Protein AF-A0A427A5M9-F1 (afdb_monomer_lite)

pLDDT: mean 79.45, std 14.81, range [32.84, 96.44]

Secondary structure (DSSP, 8-state):
---S-TTHHHHHHHTS-SSTT---S-STTSS-SS--TTTHHHHHHHHHHHHHHHHHHHHHHHT-----------HHHHHHHHHHHHHHTS--EEE-SS----GGGT--EEEE--S-SB---BGGGBTT----SEEEETTTTTEEEE-HHHHHHHHHTT--

Foldseek 3Di:
DQDPPLLCCLCCDADVQQFPPRHHDDDPCPGRVHHYNVPRSVVSSVVVVVSCVVVVVVCVVPPDDDDAADFDFDDPVVVVQVCCCVPVPLDEAEAEEDTTDDPPVVRNYGYYDYPDQEQAQDRSCGNVDTRHCWYFDPVVVRDTHGDPVVVVVVVVVVVD

InterPro domains:
  IPR001360 Glycoside hydrolase family 1 [PF00232] (1-68)
  IPR001360 Glycoside hydrolase family 1 [PF00232] (104-158)
  IPR001360 Glycoside hydrolase family 1 [PR00131] (93-101)
  IPR001360 Glycoside hydrolase family 1 [PR00131] (106-123)
  IPR001360 Glycoside hydrolase family 1 [PR00131] (130-142)
  IPR001360 Glycoside hydrolase family 1 [PTHR10353] (106-159)
  IPR017853 Glycoside hydrolase superfamily [SSF51445] (1-158)

Organism: Ensete ventricosum (NCBI:txid4639)

Structure (mmCIF, N/CA/C/O backbone):
data_AF-A0A427A5M9-F1
#
_entry.id   AF-A0A427A5M9-F1
#
loop_
_atom_site.group_PDB
_atom_site.id
_atom_site.type_symbol
_atom_site.label_atom_id
_atom_site.label_alt_id
_atom_site.label_comp_id
_atom_site.label_asym_id
_atom_site.label_entity_id
_atom_site.label_seq_id
_atom_site.pdbx_PDB_ins_code
_atom_site.Cartn_x
_atom_site.Cartn_y
_atom_site.Cartn_z
_atom_site.occupancy
_atom_site.B_iso_or_equiv
_atom_site.auth_seq_id
_atom_site.auth_comp_id
_atom_site.auth_asym_id
_atom_site.auth_atom_id
_atom_site.pdbx_PDB_model_num
ATOM 1 N N . MET A 1 1 ? -2.539 -8.907 9.238 1.00 75.69 1 MET A N 1
ATOM 2 C CA . MET A 1 1 ? -2.251 -8.727 7.796 1.00 75.69 1 MET A CA 1
ATOM 3 C C . MET A 1 1 ? -1.089 -9.645 7.429 1.00 75.69 1 MET A C 1
ATOM 5 O O . MET A 1 1 ? -0.286 -9.899 8.317 1.00 75.69 1 MET A O 1
ATOM 9 N N . THR A 1 2 ? -1.018 -10.188 6.208 1.00 84.06 2 THR A N 1
ATOM 10 C CA . THR A 1 2 ? 0.103 -11.066 5.772 1.00 84.06 2 THR A CA 1
ATOM 11 C C . THR A 1 2 ? 0.931 -10.453 4.645 1.00 84.06 2 THR A C 1
ATOM 13 O O . THR A 1 2 ? 2.141 -10.606 4.631 1.00 84.06 2 THR A O 1
ATOM 16 N N . PHE A 1 3 ? 0.269 -9.752 3.726 1.00 88.25 3 PHE A N 1
ATOM 17 C CA . PHE A 1 3 ? 0.852 -8.958 2.648 1.00 88.25 3 PHE A CA 1
ATOM 18 C C . PHE A 1 3 ? 0.105 -7.626 2.608 1.00 88.25 3 PHE A C 1
ATOM 20 O O . PHE A 1 3 ? -1.083 -7.601 2.944 1.00 88.25 3 PHE A O 1
ATOM 27 N N . ASN A 1 4 ? 0.790 -6.558 2.206 1.00 86.94 4 ASN A N 1
ATOM 28 C CA . ASN A 1 4 ? 0.152 -5.303 1.824 1.00 86.94 4 ASN A CA 1
ATOM 29 C C . ASN A 1 4 ? -0.007 -5.258 0.299 1.00 86.94 4 ASN A C 1
ATOM 31 O O . ASN A 1 4 ? 0.761 -5.921 -0.395 1.00 86.94 4 ASN A O 1
ATOM 35 N N . GLU A 1 5 ? -1.011 -4.529 -0.191 1.00 88.38 5 GLU A N 1
ATOM 36 C CA . GLU A 1 5 ? -1.274 -4.253 -1.618 1.00 88.38 5 GLU A CA 1
ATOM 37 C C . GLU A 1 5 ? -0.805 -5.336 -2.630 1.00 88.38 5 GLU A C 1
ATOM 39 O O . GLU A 1 5 ? 0.007 -5.062 -3.519 1.00 88.38 5 GLU A O 1
ATOM 44 N N . PRO A 1 6 ? -1.312 -6.587 -2.555 1.00 91.56 6 PRO A N 1
ATOM 45 C CA . PRO A 1 6 ? -0.781 -7.711 -3.338 1.00 91.56 6 PRO A CA 1
ATOM 46 C C . PRO A 1 6 ? -0.964 -7.579 -4.862 1.00 91.56 6 PRO A C 1
ATOM 48 O O . PRO A 1 6 ? -0.388 -8.359 -5.613 1.00 91.56 6 PRO A O 1
ATOM 51 N N . HIS A 1 7 ? -1.769 -6.617 -5.319 1.00 90.75 7 HIS A N 1
ATOM 52 C CA . HIS A 1 7 ? -1.889 -6.239 -6.728 1.00 90.75 7 HIS A CA 1
ATOM 53 C C . HIS A 1 7 ? -0.794 -5.242 -7.141 1.00 90.75 7 HIS A C 1
ATOM 55 O O . HIS A 1 7 ? -0.136 -5.446 -8.159 1.00 90.75 7 HIS A O 1
ATOM 61 N N . THR A 1 8 ? -0.584 -4.186 -6.348 1.00 87.38 8 THR A N 1
ATOM 62 C CA . THR A 1 8 ? 0.321 -3.071 -6.663 1.00 87.38 8 THR A CA 1
ATOM 63 C C . THR A 1 8 ? 1.748 -3.565 -6.866 1.00 87.38 8 THR A C 1
ATOM 65 O O . THR A 1 8 ? 2.269 -3.415 -7.967 1.00 87.38 8 THR A O 1
ATOM 68 N N . PHE A 1 9 ? 2.329 -4.278 -5.894 1.00 89.81 9 PHE A N 1
ATOM 69 C CA . PHE A 1 9 ? 3.714 -4.759 -6.012 1.00 89.81 9 PHE A CA 1
ATOM 70 C C . PHE A 1 9 ? 3.900 -5.782 -7.158 1.00 89.81 9 PHE A C 1
ATOM 72 O O . PHE A 1 9 ? 4.968 -5.859 -7.765 1.00 89.81 9 PHE A O 1
ATOM 79 N N . ALA A 1 10 ? 2.867 -6.576 -7.475 1.00 91.56 10 ALA A N 1
ATOM 80 C CA . ALA A 1 10 ? 2.933 -7.583 -8.533 1.00 91.56 10 ALA A CA 1
ATOM 81 C C . ALA A 1 10 ? 2.965 -6.931 -9.926 1.00 91.56 10 ALA A C 1
ATOM 83 O O . ALA A 1 10 ? 3.736 -7.355 -10.784 1.00 91.56 10 ALA A O 1
ATOM 84 N N . ILE A 1 11 ? 2.179 -5.872 -10.135 1.00 90.50 11 ILE A N 1
ATOM 85 C CA . ILE A 1 11 ? 2.181 -5.090 -11.377 1.00 90.50 11 ILE A CA 1
ATOM 86 C C . ILE A 1 11 ? 3.415 -4.177 -11.436 1.00 90.50 11 ILE A C 1
ATOM 88 O O . ILE A 1 11 ? 4.204 -4.250 -12.375 1.00 90.50 11 ILE A O 1
ATOM 92 N N . GLN A 1 12 ? 3.660 -3.362 -10.413 1.00 88.06 12 GLN A N 1
ATOM 93 C CA . GLN A 1 12 ? 4.753 -2.387 -10.429 1.00 88.06 12 GLN A CA 1
ATOM 94 C C . GLN A 1 12 ? 6.143 -3.042 -10.399 1.00 88.06 12 GLN A C 1
ATOM 96 O O . GLN A 1 12 ? 7.077 -2.496 -10.985 1.00 88.06 12 GLN A O 1
ATOM 101 N N . GLY A 1 13 ? 6.290 -4.216 -9.774 1.00 88.62 13 GLY A N 1
ATOM 102 C CA . GLY A 1 13 ? 7.561 -4.941 -9.683 1.00 88.62 13 GLY A CA 1
ATOM 103 C C . GLY A 1 13 ? 7.863 -5.912 -10.834 1.00 88.62 13 GLY A C 1
ATOM 104 O O . GLY A 1 13 ? 9.043 -6.184 -11.078 1.00 88.62 13 GLY A O 1
ATOM 105 N N . TYR A 1 14 ? 6.836 -6.435 -11.525 1.00 90.75 14 TYR A N 1
ATOM 106 C CA . TYR A 1 14 ? 6.979 -7.529 -12.509 1.00 90.75 14 TYR A CA 1
ATOM 107 C C . TYR A 1 14 ? 6.245 -7.329 -13.852 1.00 90.75 14 TYR A C 1
ATOM 109 O O . TYR A 1 14 ? 6.462 -8.121 -14.772 1.00 90.75 14 TYR A O 1
ATOM 117 N N . ASP A 1 15 ? 5.394 -6.305 -13.987 1.00 89.31 15 ASP A N 1
ATOM 118 C CA . ASP A 1 15 ? 4.806 -5.875 -15.267 1.00 89.31 15 ASP A CA 1
ATOM 119 C C . ASP A 1 15 ? 5.453 -4.572 -15.756 1.00 89.31 15 ASP A C 1
ATOM 121 O O . ASP A 1 15 ? 6.061 -4.545 -16.826 1.00 89.31 15 ASP A O 1
ATOM 125 N N . VAL A 1 16 ? 5.372 -3.512 -14.944 1.00 87.19 16 VAL A N 1
ATOM 126 C CA . VAL A 1 16 ? 5.851 -2.158 -15.285 1.00 87.19 16 VAL A CA 1
ATOM 127 C C . VAL A 1 16 ? 7.336 -1.972 -14.946 1.00 87.19 16 VAL A C 1
ATOM 129 O O . VAL A 1 16 ? 8.047 -1.252 -15.641 1.00 87.19 16 VAL A O 1
ATOM 132 N N . GLY A 1 17 ? 7.821 -2.633 -13.889 1.00 85.12 17 GLY A N 1
ATOM 133 C CA . GLY A 1 17 ? 9.224 -2.602 -13.464 1.00 85.12 17 GLY A CA 1
ATOM 134 C C . GLY A 1 17 ? 9.688 -1.305 -12.779 1.00 85.12 17 GLY A C 1
ATOM 135 O O . GLY A 1 17 ? 10.889 -1.042 -12.754 1.00 85.12 17 GLY A O 1
ATOM 136 N N . LEU A 1 18 ? 8.769 -0.499 -12.232 1.00 84.12 18 LEU A N 1
ATOM 137 C CA . LEU A 1 18 ? 9.076 0.732 -11.482 1.00 84.12 18 LEU A CA 1
ATOM 138 C C . LEU A 1 18 ? 9.411 0.478 -10.003 1.00 84.12 18 LEU A C 1
ATOM 140 O O . LEU A 1 18 ? 10.173 1.236 -9.406 1.00 84.12 18 LEU A O 1
ATOM 144 N N . GLU A 1 19 ? 8.856 -0.580 -9.413 1.00 86.75 19 GLU A N 1
ATOM 145 C CA . GLU A 1 19 ? 9.166 -1.022 -8.049 1.00 86.75 19 GLU A CA 1
ATOM 146 C C . GLU A 1 19 ? 10.146 -2.202 -8.067 1.00 86.75 19 GLU A C 1
ATOM 148 O O . GLU A 1 19 ? 10.324 -2.878 -9.081 1.00 86.75 19 GLU A O 1
ATOM 153 N N . ALA A 1 20 ? 10.799 -2.482 -6.936 1.00 86.81 20 ALA A N 1
ATOM 154 C CA . ALA A 1 20 ? 11.668 -3.651 -6.821 1.00 86.81 20 ALA A CA 1
ATOM 155 C C . ALA A 1 20 ? 10.852 -4.952 -7.018 1.00 86.81 20 ALA A C 1
ATOM 157 O O . ALA A 1 20 ? 9.795 -5.092 -6.403 1.00 86.81 20 ALA A O 1
ATOM 158 N N . PRO A 1 21 ? 11.323 -5.928 -7.823 1.00 91.06 21 PRO A N 1
ATOM 159 C CA . PRO A 1 21 ? 12.688 -6.084 -8.344 1.00 91.06 21 PRO A CA 1
ATOM 160 C C . PRO A 1 21 ? 12.984 -5.451 -9.722 1.00 91.06 21 PRO A C 1
ATOM 162 O O . PRO A 1 21 ? 14.066 -5.695 -10.256 1.00 91.06 21 PRO A O 1
ATOM 165 N N . GLY A 1 22 ? 12.076 -4.670 -10.313 1.00 87.25 22 GLY A N 1
ATOM 166 C CA . GLY A 1 22 ? 12.317 -3.953 -11.572 1.00 87.25 22 GLY A CA 1
ATOM 167 C C . GLY A 1 22 ? 12.327 -4.854 -12.811 1.00 87.25 22 GLY A C 1
ATOM 168 O O . GLY A 1 22 ? 13.258 -4.800 -13.622 1.00 87.25 22 GLY A O 1
ATOM 169 N N . ARG A 1 23 ? 11.327 -5.738 -12.933 1.00 89.81 23 ARG A N 1
ATOM 170 C CA . ARG A 1 23 ? 11.201 -6.705 -14.034 1.00 89.81 23 ARG A CA 1
ATOM 171 C C . ARG A 1 23 ? 10.047 -6.327 -14.966 1.00 89.81 23 ARG A C 1
ATOM 173 O O . ARG A 1 23 ? 8.965 -6.001 -14.497 1.00 89.81 23 ARG A O 1
ATOM 180 N N . CYS A 1 24 ? 10.294 -6.367 -16.277 1.00 88.19 24 CYS A N 1
ATOM 181 C CA . CYS A 1 24 ? 9.307 -6.083 -17.327 1.00 88.19 24 CYS A CA 1
ATOM 182 C C . CYS A 1 24 ? 9.770 -6.600 -18.706 1.00 88.19 24 CYS A C 1
ATOM 184 O O . CYS A 1 24 ? 10.941 -6.957 -18.874 1.00 88.19 24 CYS A O 1
ATOM 186 N N . SER A 1 25 ? 8.867 -6.629 -19.697 1.00 84.88 25 SER A N 1
ATOM 187 C CA . SER A 1 25 ? 9.130 -7.132 -21.064 1.00 84.88 25 SER A CA 1
ATOM 188 C C . SER A 1 25 ? 9.638 -6.102 -22.090 1.00 84.88 25 SER A C 1
ATOM 190 O O . SER A 1 25 ? 10.129 -6.500 -23.146 1.00 84.88 25 SER A O 1
ATOM 192 N N . ILE A 1 26 ? 9.493 -4.795 -21.849 1.00 69.25 26 ILE A N 1
ATOM 193 C CA . ILE A 1 26 ? 9.690 -3.723 -22.852 1.00 69.25 26 ILE A CA 1
ATOM 194 C C . ILE A 1 26 ? 10.648 -2.656 -22.288 1.00 69.25 26 ILE A C 1
ATOM 196 O O . ILE A 1 26 ? 10.545 -2.300 -21.124 1.00 69.25 26 ILE A O 1
ATOM 200 N N . LEU A 1 27 ? 11.622 -2.093 -23.014 1.00 50.94 27 LEU A N 1
ATOM 201 C CA . LEU A 1 27 ? 12.056 -2.257 -24.410 1.00 50.94 27 LEU A CA 1
ATOM 202 C C . LEU A 1 27 ? 13.577 -2.516 -24.423 1.00 50.94 27 LEU A C 1
ATOM 204 O O . LEU A 1 27 ? 14.292 -1.821 -23.711 1.00 50.94 27 LEU A O 1
ATOM 208 N N . LEU A 1 28 ? 14.093 -3.459 -25.226 1.00 51.34 28 LEU A N 1
ATOM 209 C CA . LEU A 1 28 ? 15.539 -3.625 -25.530 1.00 51.34 28 LEU A CA 1
ATOM 210 C C . LEU A 1 28 ? 16.525 -3.591 -24.326 1.00 51.34 28 LEU A C 1
ATOM 212 O O . LEU A 1 28 ? 17.684 -3.218 -24.482 1.00 51.34 28 LEU A O 1
ATOM 216 N N . ARG A 1 29 ? 16.090 -4.004 -23.125 1.00 55.41 29 ARG A N 1
ATOM 217 C CA . ARG A 1 29 ? 16.820 -3.860 -21.839 1.00 55.41 29 ARG A CA 1
ATOM 218 C C . ARG A 1 29 ? 17.144 -2.415 -21.410 1.00 55.41 29 ARG A C 1
ATOM 220 O O . ARG A 1 29 ? 17.967 -2.226 -20.519 1.00 55.41 29 ARG A O 1
ATOM 227 N N . LEU A 1 30 ? 16.510 -1.403 -22.006 1.00 61.78 30 LEU A N 1
ATOM 228 C CA . LEU A 1 30 ? 16.790 0.013 -21.734 1.00 61.78 30 LEU A CA 1
ATOM 229 C C . LEU A 1 30 ? 16.413 0.439 -20.302 1.00 61.78 30 LEU A C 1
ATOM 231 O O . LEU A 1 30 ? 17.036 1.341 -19.752 1.00 61.78 30 LEU A O 1
ATOM 235 N N . PHE A 1 31 ? 15.419 -0.232 -19.705 1.00 62.94 31 PHE A N 1
ATOM 236 C CA . PHE A 1 31 ? 14.936 0.021 -18.342 1.00 62.94 31 PHE A CA 1
ATOM 237 C C . PHE A 1 31 ? 15.024 -1.241 -17.462 1.00 62.94 31 PHE A C 1
ATOM 239 O O . PHE A 1 31 ? 15.794 -1.268 -16.503 1.00 62.94 31 PHE A O 1
ATOM 246 N N . CYS A 1 32 ? 14.324 -2.326 -17.818 1.00 68.56 32 CYS A N 1
ATOM 247 C CA . CYS A 1 32 ? 14.386 -3.596 -17.080 1.00 68.56 32 CYS A CA 1
ATOM 248 C C . CYS A 1 32 ? 15.503 -4.514 -17.601 1.00 68.56 32 CYS A C 1
ATOM 250 O O . CYS A 1 32 ? 15.611 -4.770 -18.801 1.00 68.56 32 CYS A O 1
ATOM 252 N N . ARG A 1 33 ? 16.318 -5.082 -16.700 1.00 71.94 33 ARG A N 1
ATOM 253 C CA . ARG A 1 33 ? 17.437 -5.974 -17.083 1.00 71.94 33 ARG A CA 1
ATOM 254 C C . ARG A 1 33 ? 16.984 -7.365 -17.543 1.00 71.94 33 ARG A C 1
ATOM 256 O O . ARG A 1 33 ? 17.689 -7.993 -18.335 1.00 71.94 33 ARG A O 1
ATOM 263 N N . ALA A 1 34 ? 15.852 -7.840 -17.024 1.00 84.38 34 ALA A N 1
ATOM 264 C CA . ALA A 1 34 ? 15.174 -9.095 -17.353 1.00 84.38 34 ALA A CA 1
ATOM 265 C C . ALA A 1 34 ? 13.720 -9.041 -16.841 1.00 84.38 34 ALA A C 1
ATOM 267 O O . ALA A 1 34 ? 13.428 -8.253 -15.944 1.00 84.38 34 ALA A O 1
ATOM 268 N N . GLY A 1 35 ? 12.840 -9.901 -17.351 1.00 87.81 35 GLY A N 1
ATOM 269 C CA . GLY A 1 35 ? 11.452 -10.028 -16.899 1.00 87.81 35 GLY A CA 1
ATOM 270 C C . GLY A 1 35 ? 10.560 -10.668 -17.959 1.00 87.81 35 GLY A C 1
ATOM 271 O O . GLY A 1 35 ? 11.004 -10.890 -19.087 1.00 87.81 35 GLY A O 1
ATOM 272 N N . ASN A 1 36 ? 9.305 -10.937 -17.600 1.00 90.69 36 ASN A N 1
ATOM 273 C CA . ASN A 1 36 ? 8.235 -11.193 -18.560 1.00 90.69 36 ASN A CA 1
ATOM 274 C C . ASN A 1 36 ? 6.881 -10.729 -17.999 1.00 90.69 36 ASN A C 1
ATOM 276 O O . ASN A 1 36 ? 6.200 -11.475 -17.293 1.00 90.69 36 ASN A O 1
ATOM 280 N N . SER A 1 37 ? 6.478 -9.520 -18.383 1.00 91.62 37 SER A N 1
ATOM 281 C CA . SER A 1 37 ? 5.199 -8.880 -18.050 1.00 91.62 37 SER A CA 1
ATOM 282 C C . SER A 1 37 ? 3.973 -9.766 -18.314 1.00 91.62 37 SER A C 1
ATOM 284 O O . SER A 1 37 ? 2.986 -9.695 -17.590 1.00 91.62 37 SER A O 1
ATOM 286 N N . ALA A 1 38 ? 4.026 -10.647 -19.321 1.00 90.81 38 ALA A N 1
ATOM 287 C CA . ALA A 1 38 ? 2.895 -11.500 -19.689 1.00 90.81 38 ALA A CA 1
ATOM 288 C C . ALA A 1 38 ? 2.718 -12.734 -18.780 1.00 90.81 38 ALA A C 1
ATOM 290 O O . ALA A 1 38 ? 1.699 -13.417 -18.884 1.00 90.81 38 ALA A O 1
ATOM 291 N N . THR A 1 39 ? 3.688 -13.059 -17.914 1.00 93.94 39 THR A N 1
ATOM 292 C CA . THR A 1 39 ? 3.648 -14.277 -17.079 1.00 93.94 39 THR A CA 1
ATOM 293 C C . THR A 1 39 ? 4.033 -14.047 -15.619 1.00 93.94 39 THR A C 1
ATOM 295 O O . THR A 1 39 ? 3.400 -14.613 -14.727 1.00 93.94 39 THR A O 1
ATOM 298 N N . GLU A 1 40 ? 5.045 -13.224 -15.343 1.00 93.94 40 GLU A N 1
ATOM 299 C CA . GLU A 1 40 ? 5.604 -13.060 -13.998 1.00 93.94 40 GLU A CA 1
ATOM 300 C C . GLU A 1 40 ? 4.618 -12.460 -12.980 1.00 93.94 40 GLU A C 1
ATOM 302 O O . GLU A 1 40 ? 4.528 -13.035 -11.892 1.00 93.94 40 GLU A O 1
ATOM 307 N N . PRO A 1 41 ? 3.798 -11.434 -13.296 1.00 94.25 41 PRO A N 1
ATOM 308 C CA . PRO A 1 41 ? 2.784 -10.922 -12.366 1.00 94.25 41 PRO A CA 1
ATOM 309 C C . PRO A 1 41 ? 1.800 -12.002 -11.894 1.00 94.25 41 PRO A C 1
ATOM 311 O O . PRO A 1 41 ? 1.458 -12.066 -10.713 1.00 94.25 41 PRO A O 1
ATOM 314 N N . TYR A 1 42 ? 1.389 -12.907 -12.791 1.00 94.94 42 TYR A N 1
ATOM 315 C CA . TYR A 1 42 ? 0.477 -14.010 -12.468 1.00 94.94 42 TYR A CA 1
ATOM 316 C C . TYR A 1 42 ? 1.145 -15.079 -11.593 1.00 94.94 42 TYR A C 1
ATOM 318 O O . TYR A 1 42 ? 0.542 -15.551 -10.628 1.00 94.94 42 TYR A O 1
ATOM 326 N N . VAL A 1 43 ? 2.402 -15.432 -11.886 1.00 96.00 43 VAL A N 1
ATOM 327 C CA . VAL A 1 43 ? 3.198 -16.370 -11.071 1.00 96.00 43 VAL A CA 1
ATOM 328 C C . VAL A 1 43 ? 3.444 -15.800 -9.669 1.00 96.00 43 VAL A C 1
ATOM 330 O O . VAL A 1 43 ? 3.325 -16.518 -8.674 1.00 96.00 43 VAL A O 1
ATOM 333 N N . VAL A 1 44 ? 3.740 -14.505 -9.566 1.00 94.38 44 VAL A N 1
ATOM 334 C CA . VAL A 1 44 ? 3.937 -13.793 -8.296 1.00 94.38 44 VAL A CA 1
ATOM 335 C C . VAL A 1 44 ? 2.639 -13.747 -7.485 1.00 94.38 44 VAL A C 1
ATOM 337 O O . VAL A 1 44 ? 2.635 -14.155 -6.321 1.00 94.38 44 VAL A O 1
ATOM 340 N N . ALA A 1 45 ? 1.518 -13.357 -8.100 1.00 93.38 45 ALA A N 1
ATOM 341 C CA . ALA A 1 45 ? 0.211 -13.336 -7.446 1.00 93.38 45 ALA A CA 1
ATOM 342 C C . ALA A 1 45 ? -0.220 -14.731 -6.948 1.00 93.38 45 ALA A C 1
ATOM 344 O O . ALA A 1 45 ? -0.714 -14.864 -5.826 1.00 93.38 45 ALA A O 1
ATOM 345 N N . HIS A 1 46 ? 0.020 -15.788 -7.733 1.00 95.69 46 HIS A N 1
ATOM 346 C CA . HIS A 1 46 ? -0.281 -17.165 -7.331 1.00 95.69 46 HIS A CA 1
ATOM 347 C C . HIS A 1 46 ? 0.524 -17.594 -6.091 1.00 95.69 46 HIS A C 1
ATOM 349 O O . HIS A 1 46 ? -0.044 -18.104 -5.123 1.00 95.69 46 HIS A O 1
ATOM 355 N N . ASN A 1 47 ? 1.833 -17.324 -6.069 1.00 96.44 47 ASN A N 1
ATOM 356 C CA . ASN A 1 47 ? 2.691 -17.649 -4.925 1.00 96.44 47 ASN A CA 1
ATOM 357 C C . ASN A 1 47 ? 2.339 -16.838 -3.663 1.00 96.44 47 ASN A C 1
ATOM 359 O O . ASN A 1 47 ? 2.415 -17.370 -2.552 1.00 96.44 47 ASN A O 1
ATOM 363 N N . VAL A 1 48 ? 1.884 -15.588 -3.810 1.00 93.56 48 VAL A N 1
ATOM 364 C CA . VAL A 1 48 ? 1.335 -14.791 -2.697 1.00 93.56 48 VAL A CA 1
ATOM 365 C C . VAL A 1 48 ? 0.058 -15.411 -2.128 1.00 93.56 48 VAL A C 1
ATOM 367 O O . VAL A 1 48 ? -0.079 -15.485 -0.906 1.00 93.56 48 VAL A O 1
ATOM 370 N N . LEU A 1 49 ? -0.851 -15.913 -2.970 1.00 91.94 49 LEU A N 1
ATOM 371 C CA . LEU A 1 49 ? -2.070 -16.590 -2.511 1.00 91.94 49 LEU A CA 1
ATOM 372 C C . LEU A 1 49 ? -1.758 -17.889 -1.749 1.00 91.94 49 LEU A C 1
ATOM 374 O O . LEU A 1 49 ? -2.302 -18.094 -0.662 1.00 91.94 49 LEU A O 1
ATOM 378 N N . LEU A 1 50 ? -0.839 -18.721 -2.255 1.00 93.12 50 LEU A N 1
ATOM 379 C CA . LEU A 1 50 ? -0.373 -19.932 -1.559 1.00 93.12 50 LEU A CA 1
ATOM 380 C C . LEU A 1 50 ? 0.289 -19.601 -0.209 1.00 93.12 50 LEU A C 1
ATOM 382 O O . LEU A 1 50 ? -0.004 -20.232 0.812 1.00 93.12 50 LEU A O 1
ATOM 386 N N . SER A 1 51 ? 1.139 -18.571 -0.182 1.00 91.38 51 SER A N 1
ATOM 387 C CA . SER A 1 51 ? 1.817 -18.107 1.034 1.00 91.38 51 SER A CA 1
ATOM 388 C C . SER A 1 51 ? 0.825 -17.556 2.063 1.00 91.38 51 SER A C 1
ATOM 390 O O . SER A 1 51 ? 0.889 -17.908 3.241 1.00 91.38 51 SER A O 1
ATOM 392 N N . HIS A 1 52 ? -0.146 -16.746 1.622 1.00 89.44 52 HIS A N 1
ATOM 393 C CA . HIS A 1 52 ? -1.221 -16.233 2.472 1.00 89.44 52 HIS A CA 1
ATOM 394 C C . HIS A 1 52 ? -2.046 -17.375 3.071 1.00 89.44 52 HIS A C 1
ATOM 396 O O . HIS A 1 52 ? -2.267 -17.387 4.281 1.00 89.44 52 HIS A O 1
ATOM 402 N N . ALA A 1 53 ? -2.481 -18.337 2.250 1.00 86.69 53 ALA A N 1
ATOM 403 C CA . ALA A 1 53 ? -3.275 -19.474 2.705 1.00 86.69 53 ALA A CA 1
ATOM 404 C C . ALA A 1 53 ? -2.527 -20.289 3.773 1.00 86.69 53 ALA A C 1
ATOM 406 O O . ALA A 1 53 ? -3.083 -20.557 4.838 1.00 86.69 53 ALA A O 1
ATOM 407 N N . THR A 1 54 ? -1.247 -20.587 3.531 1.00 90.88 54 THR A N 1
ATOM 408 C CA . THR A 1 54 ? -0.383 -21.345 4.451 1.00 90.88 54 THR A CA 1
ATOM 409 C C . THR A 1 54 ? -0.198 -20.624 5.792 1.00 90.88 54 THR A C 1
ATOM 411 O O . THR A 1 54 ? -0.417 -21.211 6.852 1.00 90.88 54 THR A O 1
ATOM 414 N N . VAL A 1 55 ? 0.134 -19.328 5.776 1.00 83.88 55 VAL A N 1
ATOM 415 C CA . VAL A 1 55 ? 0.297 -18.529 7.007 1.00 83.88 55 VAL A CA 1
ATOM 416 C C . VAL A 1 55 ? -1.038 -18.352 7.745 1.00 83.88 55 VAL A C 1
ATOM 418 O O . VAL A 1 55 ? -1.078 -18.425 8.973 1.00 83.88 55 VAL A O 1
ATOM 421 N N . SER A 1 56 ? -2.142 -18.165 7.016 1.00 82.31 56 SER A N 1
ATOM 422 C CA . SER A 1 56 ? -3.496 -18.034 7.574 1.00 82.31 56 SER A CA 1
ATOM 423 C C . SER A 1 56 ? -3.951 -19.324 8.265 1.00 82.31 56 SER A C 1
ATOM 425 O O . SER A 1 56 ? -4.495 -19.260 9.366 1.00 82.31 56 SER A O 1
ATOM 427 N N . ASP A 1 57 ? -3.681 -20.491 7.676 1.00 83.81 57 ASP A N 1
ATOM 428 C CA . ASP A 1 57 ? -3.958 -21.802 8.273 1.00 83.81 57 ASP A CA 1
ATOM 429 C C . ASP A 1 57 ? -3.161 -22.029 9.569 1.00 83.81 57 ASP A C 1
ATOM 431 O O . ASP A 1 57 ? -3.748 -22.319 10.615 1.00 83.81 57 ASP A O 1
ATOM 435 N N . ILE A 1 58 ? -1.843 -21.791 9.540 1.00 82.38 58 ILE A N 1
ATOM 436 C CA . ILE A 1 58 ? -0.970 -21.890 10.722 1.00 82.38 58 ILE A CA 1
ATOM 437 C C . ILE A 1 58 ? -1.446 -20.942 11.833 1.00 82.38 58 ILE A C 1
ATOM 439 O O . ILE A 1 58 ? -1.566 -21.356 12.989 1.00 82.38 58 ILE A O 1
ATOM 443 N N . TYR A 1 59 ? -1.767 -19.689 11.495 1.00 74.19 59 TYR A N 1
ATOM 444 C CA . TYR A 1 59 ? -2.253 -18.699 12.457 1.00 74.19 59 TYR A CA 1
ATOM 445 C C . TYR A 1 59 ? -3.588 -19.113 13.094 1.00 74.19 59 TYR A C 1
ATOM 447 O O . TYR A 1 59 ? -3.723 -19.086 14.319 1.00 74.19 59 TYR A O 1
ATOM 455 N N . ARG A 1 60 ? -4.555 -19.565 12.281 1.00 76.00 60 ARG A N 1
ATOM 456 C CA . ARG A 1 60 ? -5.860 -20.067 12.751 1.00 76.00 60 ARG A CA 1
ATOM 457 C C . ARG A 1 60 ? -5.712 -21.268 13.686 1.00 76.00 60 ARG A C 1
ATOM 459 O O . ARG A 1 60 ? -6.426 -21.327 14.680 1.00 76.00 60 ARG A O 1
ATOM 466 N N . LYS A 1 61 ? -4.801 -22.197 13.376 1.00 78.12 61 LYS A N 1
ATOM 467 C CA . LYS A 1 61 ? -4.584 -23.438 14.139 1.00 78.12 61 LYS A CA 1
ATOM 468 C C . LYS A 1 61 ? -3.814 -23.251 15.448 1.00 78.12 61 LYS A C 1
ATOM 470 O O . LYS A 1 61 ? -3.969 -24.084 16.334 1.00 78.12 61 LYS A O 1
ATOM 475 N N . LYS A 1 62 ? -2.965 -22.220 15.570 1.00 81.31 62 LYS A N 1
ATOM 476 C CA . LYS A 1 62 ? -2.013 -22.096 16.695 1.00 81.31 62 LYS A CA 1
ATOM 477 C C . LYS A 1 62 ? -2.077 -20.797 17.509 1.00 81.31 62 LYS A C 1
ATOM 479 O O . LYS A 1 62 ? -1.607 -20.808 18.641 1.00 81.31 62 LYS A O 1
ATOM 484 N N . TYR A 1 63 ? -2.608 -19.691 16.972 1.00 72.75 63 TYR A N 1
ATOM 485 C CA . TYR A 1 63 ? -2.340 -18.348 17.528 1.00 72.75 63 TYR A CA 1
ATOM 486 C C . TYR A 1 63 ? -3.554 -17.402 17.630 1.00 72.75 63 TYR A C 1
ATOM 488 O O . TYR A 1 63 ? -3.393 -16.235 17.992 1.00 72.75 63 TYR A O 1
ATOM 496 N N . LYS A 1 64 ? -4.775 -17.851 17.309 1.00 55.97 64 LYS A N 1
ATOM 497 C CA . LYS A 1 64 ? -5.947 -16.960 17.237 1.00 55.97 64 LYS A CA 1
ATOM 498 C C . LYS A 1 64 ? -6.609 -16.693 18.604 1.00 55.97 64 LYS A C 1
ATOM 500 O O . LYS A 1 64 ? -7.588 -17.346 18.960 1.00 55.97 64 LYS A O 1
ATOM 505 N N . ALA A 1 65 ? -6.148 -15.656 19.302 1.00 48.31 65 ALA A N 1
ATOM 506 C CA . ALA A 1 65 ? -6.928 -14.948 20.328 1.00 48.31 65 ALA A CA 1
ATOM 507 C C . ALA A 1 65 ? -7.776 -13.806 19.707 1.00 48.31 65 ALA A C 1
ATOM 509 O O . ALA A 1 65 ? -7.597 -13.465 18.537 1.00 48.31 65 ALA A O 1
ATOM 510 N N . SER A 1 66 ? -8.726 -13.235 20.460 1.00 45.66 66 SER A N 1
ATOM 511 C CA . SER A 1 66 ? -9.669 -12.208 19.963 1.00 45.66 66 SER A CA 1
ATOM 512 C C . SER A 1 66 ? -9.218 -10.764 20.250 1.00 45.66 66 SER A C 1
ATOM 514 O O . SER A 1 66 ? -8.442 -10.527 21.173 1.00 45.66 66 SER A O 1
ATOM 516 N N . SER A 1 67 ? -9.695 -9.786 19.469 1.00 42.09 67 SER A N 1
ATOM 517 C CA . SER A 1 67 ? -9.426 -8.336 19.614 1.00 42.09 67 SER A CA 1
ATOM 518 C C . SER A 1 67 ? -10.478 -7.503 18.853 1.00 42.09 67 SER A C 1
ATOM 520 O O . SER A 1 67 ? -11.063 -8.013 17.900 1.00 42.09 67 SER A O 1
ATOM 522 N N . ILE A 1 68 ? -10.747 -6.249 19.263 1.00 35.28 68 ILE A N 1
ATOM 523 C CA . ILE A 1 68 ? -11.915 -5.453 18.806 1.00 35.28 68 ILE A CA 1
ATOM 524 C C . ILE A 1 68 ? -11.638 -3.923 18.840 1.00 35.28 68 ILE A C 1
ATOM 526 O O . ILE A 1 68 ? -11.129 -3.460 19.854 1.00 35.28 68 ILE A O 1
ATOM 530 N N . TRP A 1 69 ? -11.941 -3.143 17.773 1.00 37.78 69 TRP A N 1
ATOM 531 C CA . TRP A 1 69 ? -11.669 -1.673 17.658 1.00 37.78 69 TRP A CA 1
ATOM 532 C C . TRP A 1 69 ? -12.704 -0.874 16.777 1.00 37.78 69 TRP A C 1
ATOM 534 O O . TRP A 1 69 ? -13.810 -1.384 16.605 1.00 37.78 69 TRP A O 1
ATOM 544 N N . LEU A 1 70 ? -12.437 0.394 16.350 1.00 32.84 70 LEU A N 1
ATOM 545 C CA . LEU A 1 70 ? -13.419 1.508 16.067 1.00 32.84 70 LEU A CA 1
ATOM 546 C C . LEU A 1 70 ? -13.655 2.010 14.584 1.00 32.84 70 LEU A C 1
ATOM 548 O O . LEU A 1 70 ? -12.854 1.706 13.712 1.00 32.84 70 LEU A O 1
ATOM 552 N N . TYR A 1 71 ? -14.713 2.833 14.301 1.00 40.00 71 TYR A N 1
ATOM 553 C CA . TYR A 1 71 ? -15.427 3.049 12.987 1.00 40.00 71 TYR A CA 1
ATOM 554 C C . TYR A 1 71 ? -15.953 4.527 12.691 1.00 40.00 71 TYR A C 1
ATOM 556 O O . TYR A 1 71 ? -16.660 5.019 13.562 1.00 40.00 71 TYR A O 1
ATOM 564 N N . ILE A 1 72 ? -15.754 5.198 11.507 1.00 41.91 72 ILE A N 1
ATOM 565 C CA . ILE A 1 72 ? -16.388 6.492 10.961 1.00 41.91 72 ILE A CA 1
ATOM 566 C C . ILE A 1 72 ? -16.326 6.531 9.371 1.00 41.91 72 ILE A C 1
ATOM 568 O O . ILE A 1 72 ? -15.618 5.682 8.880 1.00 41.91 72 ILE A O 1
ATOM 572 N N . VAL A 1 73 ? -16.944 7.407 8.507 1.00 51.66 73 VAL A N 1
ATOM 573 C CA . VAL A 1 73 ? -17.003 7.278 6.979 1.00 51.66 73 VAL A CA 1
ATOM 574 C C . VAL A 1 73 ? -16.634 8.453 5.995 1.00 51.66 73 VAL A C 1
ATOM 576 O O . VAL A 1 73 ? -16.788 9.618 6.355 1.00 51.66 73 VAL A O 1
ATOM 579 N N . PRO A 1 74 ? -16.343 8.165 4.681 1.00 54.91 74 PRO A N 1
ATOM 580 C CA . PRO A 1 74 ? -16.730 8.939 3.475 1.00 54.91 74 PRO A CA 1
ATOM 581 C C . PRO A 1 74 ? -17.276 8.092 2.264 1.00 54.91 74 PRO A C 1
ATOM 583 O O . PRO A 1 74 ? -17.111 6.875 2.175 1.00 54.91 74 PRO A O 1
ATOM 586 N N . GLN A 1 75 ? -17.930 8.723 1.271 1.00 55.69 75 GLN A N 1
ATOM 587 C CA . GLN A 1 75 ? -18.786 8.013 0.284 1.00 55.69 75 GLN A CA 1
ATOM 588 C C . GLN A 1 75 ? -18.104 7.102 -0.765 1.00 55.69 75 GLN A C 1
ATOM 590 O O . GLN A 1 75 ? -18.735 6.144 -1.207 1.00 55.69 75 GLN A O 1
ATOM 595 N N . GLY A 1 76 ? -16.860 7.347 -1.195 1.00 64.44 76 GLY A N 1
ATOM 596 C CA . GLY A 1 76 ? -16.231 6.517 -2.245 1.00 64.44 76 GLY A CA 1
ATOM 597 C C . GLY A 1 76 ? -16.091 5.049 -1.817 1.00 64.44 76 GLY A C 1
ATOM 598 O O . GLY A 1 76 ? -16.552 4.129 -2.494 1.00 64.44 76 GLY A O 1
ATOM 599 N N . ILE A 1 77 ? -15.567 4.856 -0.606 1.00 73.94 77 ILE A N 1
ATOM 600 C CA . ILE A 1 77 ? -15.420 3.554 0.055 1.00 73.94 77 ILE A CA 1
ATOM 601 C C . ILE A 1 77 ? -16.779 2.907 0.343 1.00 73.94 77 ILE A C 1
ATOM 603 O O . ILE A 1 77 ? -16.892 1.689 0.251 1.00 73.94 77 ILE A O 1
ATOM 607 N N . ARG A 1 78 ? -17.843 3.687 0.589 1.00 71.00 78 ARG A N 1
ATOM 608 C CA . ARG A 1 78 ? -19.214 3.164 0.751 1.00 71.00 78 ARG A CA 1
ATOM 609 C C . ARG A 1 78 ? -19.640 2.294 -0.442 1.00 71.00 78 ARG A C 1
ATOM 611 O O . ARG A 1 78 ? -20.234 1.238 -0.240 1.00 71.00 78 ARG A O 1
ATOM 618 N N . ARG A 1 79 ? -19.303 2.677 -1.682 1.00 78.75 79 ARG A N 1
ATOM 619 C CA . ARG A 1 79 ? -19.623 1.872 -2.882 1.00 78.75 79 ARG A CA 1
ATOM 620 C C . ARG A 1 79 ? -18.835 0.559 -2.918 1.00 78.75 79 ARG A C 1
ATOM 622 O O . ARG A 1 79 ? -19.430 -0.494 -3.139 1.00 78.75 79 ARG A O 1
ATOM 629 N N . LEU A 1 80 ? -17.530 0.614 -2.643 1.00 80.75 80 LEU A N 1
ATOM 630 C CA . LEU A 1 80 ? -16.665 -0.570 -2.566 1.00 80.75 80 LEU A CA 1
ATOM 631 C C . LEU A 1 80 ? -17.122 -1.534 -1.461 1.00 80.75 80 LEU A C 1
ATOM 633 O O . LEU A 1 80 ? -17.226 -2.735 -1.696 1.00 80.75 80 LEU A O 1
ATOM 637 N N . MET A 1 81 ? -17.471 -1.014 -0.283 1.00 79.88 81 MET A N 1
ATOM 638 C CA . MET A 1 81 ? -17.941 -1.828 0.835 1.00 79.88 81 MET A CA 1
ATOM 639 C C . MET A 1 81 ? -19.267 -2.532 0.541 1.00 79.88 81 MET A C 1
ATOM 641 O O . MET A 1 81 ? -19.405 -3.706 0.874 1.00 79.88 81 MET A O 1
ATOM 645 N N . ASN A 1 82 ? -20.208 -1.871 -0.141 1.00 80.81 82 ASN A N 1
ATOM 646 C CA . ASN A 1 82 ? -21.449 -2.516 -0.581 1.00 80.81 82 ASN A CA 1
ATOM 647 C C . ASN A 1 82 ? -21.201 -3.621 -1.616 1.00 80.81 82 ASN A C 1
ATOM 649 O O . ASN A 1 82 ? -21.790 -4.695 -1.509 1.00 80.81 82 ASN A O 1
ATOM 653 N N . TYR A 1 83 ? -20.292 -3.403 -2.571 1.00 85.44 83 TYR A N 1
ATOM 654 C CA . TYR A 1 83 ? -19.875 -4.444 -3.515 1.00 85.44 83 TYR A CA 1
ATOM 655 C C . TYR A 1 83 ? -19.224 -5.636 -2.795 1.00 85.44 83 TYR A C 1
ATOM 657 O O . TYR A 1 83 ? -19.584 -6.781 -3.064 1.00 85.44 83 TYR A O 1
ATOM 665 N N . ILE A 1 84 ? -18.342 -5.389 -1.817 1.00 85.38 84 ILE A N 1
ATOM 666 C CA . ILE A 1 84 ? -17.731 -6.447 -0.997 1.00 85.38 84 ILE A CA 1
ATOM 667 C C . ILE A 1 84 ? -18.794 -7.207 -0.193 1.00 85.38 84 ILE A C 1
ATOM 669 O O . ILE A 1 84 ? -18.795 -8.439 -0.182 1.00 85.38 84 ILE A O 1
ATOM 673 N N . LYS A 1 85 ? -19.737 -6.487 0.429 1.00 84.81 85 LYS A N 1
ATOM 674 C CA . LYS A 1 85 ? -20.866 -7.061 1.169 1.00 84.81 85 LYS A CA 1
ATOM 675 C C . LYS A 1 85 ? -21.684 -8.012 0.296 1.00 84.81 85 LYS A C 1
ATOM 677 O O . LYS A 1 85 ? -21.933 -9.139 0.716 1.00 84.81 85 LYS A O 1
ATOM 682 N N . GLN A 1 86 ? -22.077 -7.563 -0.896 1.00 87.19 86 GLN A N 1
ATOM 683 C CA . GLN A 1 86 ? -22.945 -8.306 -1.813 1.00 87.19 86 GLN A CA 1
ATOM 684 C C . GLN A 1 86 ? -22.229 -9.480 -2.496 1.00 87.19 86 GLN A C 1
ATOM 686 O O . GLN A 1 86 ? -22.817 -10.549 -2.624 1.00 87.19 86 GLN A O 1
ATOM 691 N N . LYS A 1 87 ? -20.970 -9.308 -2.922 1.00 91.94 87 LYS A N 1
ATOM 692 C CA . LYS A 1 87 ? -20.247 -10.307 -3.729 1.00 91.94 87 LYS A CA 1
ATOM 693 C C . LYS A 1 87 ? -19.452 -11.330 -2.915 1.00 91.94 87 LYS A C 1
ATOM 695 O O . LYS A 1 87 ? -19.261 -12.446 -3.387 1.00 91.94 87 LYS A O 1
ATOM 700 N N . TYR A 1 88 ? -18.987 -10.969 -1.717 1.00 89.50 88 TYR A N 1
ATOM 701 C CA . TYR A 1 88 ? -18.101 -11.813 -0.900 1.00 89.50 88 TYR A CA 1
ATOM 702 C C . TYR A 1 88 ? -18.681 -12.174 0.482 1.00 89.50 88 TYR A C 1
ATOM 704 O O . TYR A 1 88 ? -17.955 -12.683 1.332 1.00 89.50 88 TYR A O 1
ATOM 712 N N . GLY A 1 89 ? -19.982 -11.947 0.712 1.00 87.56 89 GLY A N 1
ATOM 713 C CA . GLY A 1 89 ? -20.699 -12.464 1.888 1.00 87.56 89 GLY A CA 1
ATOM 714 C C . GLY A 1 89 ? -20.518 -11.663 3.184 1.00 87.56 89 GLY A C 1
ATOM 715 O O . GLY A 1 89 ? -20.435 -12.250 4.257 1.00 87.56 89 GLY A O 1
ATOM 716 N N . ASN A 1 90 ? -20.449 -10.329 3.095 1.00 85.25 90 ASN A N 1
ATOM 717 C CA . ASN A 1 90 ? -20.255 -9.406 4.232 1.00 85.25 90 ASN A CA 1
ATOM 718 C C . ASN A 1 90 ? -19.120 -9.796 5.218 1.00 85.25 90 ASN A C 1
ATOM 720 O O . ASN A 1 90 ? -19.351 -9.857 6.434 1.00 85.25 90 ASN A O 1
ATOM 724 N N . PRO A 1 91 ? -17.895 -10.066 4.721 1.00 85.06 91 PRO A N 1
ATOM 725 C CA . PRO A 1 91 ? -16.771 -10.455 5.565 1.00 85.06 91 PRO A CA 1
ATOM 726 C C . PRO A 1 91 ? -16.378 -9.328 6.528 1.00 85.06 91 PRO A C 1
ATOM 728 O O . PRO A 1 91 ? -16.655 -8.155 6.279 1.00 85.06 91 PRO A O 1
ATOM 731 N N . VAL A 1 92 ? -15.668 -9.685 7.603 1.00 80.44 92 VAL A N 1
ATOM 732 C CA . VAL A 1 92 ? -14.975 -8.697 8.441 1.00 80.44 92 VAL A CA 1
ATOM 733 C C . VAL A 1 92 ? -13.909 -7.997 7.600 1.00 80.44 92 VAL A C 1
ATOM 735 O O . VAL A 1 92 ? -12.993 -8.650 7.099 1.00 80.44 92 VAL A O 1
ATOM 738 N N . VAL A 1 93 ? -14.010 -6.676 7.473 1.00 79.06 93 VAL A N 1
ATOM 739 C CA . VAL A 1 93 ? -13.027 -5.830 6.779 1.00 79.06 93 VAL A CA 1
ATOM 740 C C . VAL A 1 93 ? -12.394 -4.856 7.770 1.00 79.06 93 VAL A C 1
ATOM 742 O O . VAL A 1 93 ? -13.051 -4.378 8.687 1.00 79.06 93 VAL A O 1
ATOM 745 N N . ILE A 1 94 ? -11.119 -4.530 7.588 1.00 78.88 94 ILE A N 1
ATOM 746 C CA . ILE A 1 94 ? -10.441 -3.423 8.271 1.00 78.88 94 ILE A CA 1
ATOM 747 C C . ILE A 1 94 ? -9.754 -2.618 7.172 1.00 78.88 94 ILE A C 1
ATOM 749 O O . ILE A 1 94 ? -9.091 -3.208 6.321 1.00 78.88 94 ILE A O 1
ATOM 753 N N . ILE A 1 95 ? -9.930 -1.298 7.166 1.00 74.69 95 ILE A N 1
ATOM 754 C CA . ILE A 1 95 ? -9.263 -0.423 6.201 1.00 74.69 95 ILE A CA 1
ATOM 755 C C . ILE A 1 95 ? -7.876 -0.110 6.754 1.00 74.69 95 ILE A C 1
ATOM 757 O O . ILE A 1 95 ? -7.743 0.579 7.765 1.00 74.69 95 ILE A O 1
ATOM 761 N N . THR A 1 96 ? -6.852 -0.683 6.131 1.00 76.44 96 THR A N 1
ATOM 762 C CA . THR A 1 96 ? -5.458 -0.578 6.579 1.00 76.44 96 THR A CA 1
ATOM 763 C C . THR A 1 96 ? -4.779 0.696 6.102 1.00 76.44 96 THR A C 1
ATOM 765 O O . THR A 1 96 ? -3.897 1.186 6.798 1.00 76.44 96 THR A O 1
ATOM 768 N N . GLU A 1 97 ? -5.213 1.249 4.968 1.00 66.62 97 GLU A N 1
ATOM 769 C CA . GLU A 1 97 ? -4.711 2.508 4.424 1.00 66.62 97 GLU A CA 1
ATOM 770 C C . GLU A 1 97 ? -5.856 3.314 3.792 1.00 66.62 97 GLU A C 1
ATOM 772 O O . GLU A 1 97 ? -6.622 2.801 2.982 1.00 66.62 97 GLU A O 1
ATOM 777 N N . ASN A 1 98 ? -5.949 4.585 4.195 1.00 66.06 98 ASN A N 1
ATOM 778 C CA . ASN A 1 98 ? -6.795 5.669 3.673 1.00 66.06 98 ASN A CA 1
ATOM 779 C C . ASN A 1 98 ? -8.330 5.481 3.560 1.00 66.06 98 ASN A C 1
ATOM 781 O O . ASN A 1 98 ? -8.873 4.670 2.818 1.00 66.06 98 ASN A O 1
ATOM 785 N N . 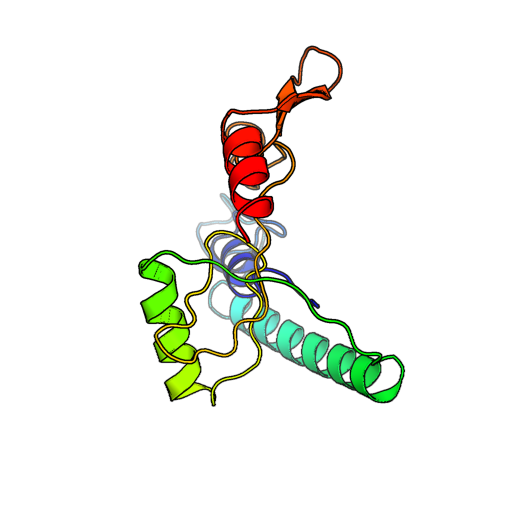GLY A 1 99 ? -9.052 6.400 4.217 1.00 50.28 99 GLY A N 1
ATOM 786 C CA . GL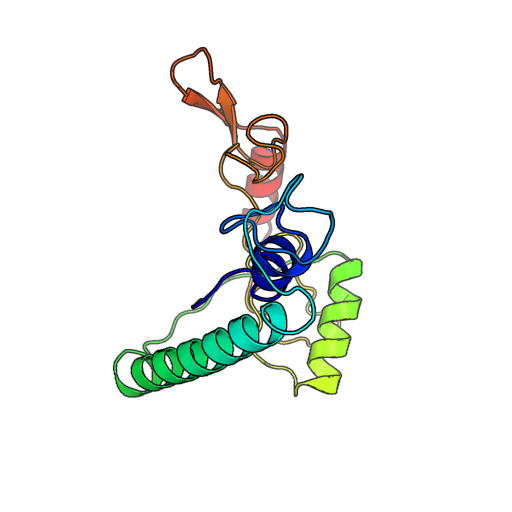Y A 1 99 ? -10.513 6.513 4.176 1.00 50.28 99 GLY A CA 1
ATOM 787 C C . GLY A 1 99 ? -11.248 5.516 5.089 1.00 50.28 99 GLY A C 1
ATOM 788 O O . GLY A 1 99 ? -10.67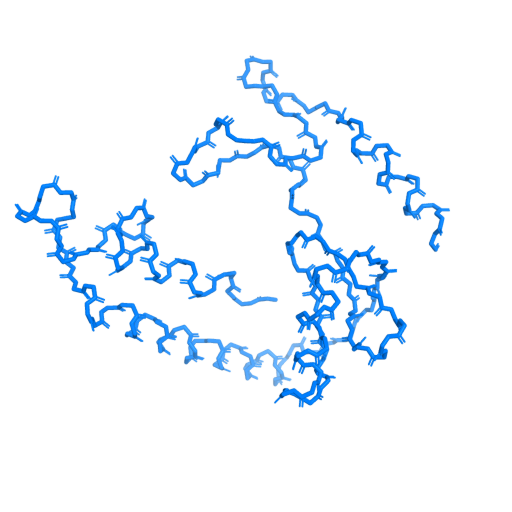8 4.554 5.575 1.00 50.28 99 GLY A O 1
ATOM 789 N N . ASN A 1 100 ? -12.517 5.785 5.417 1.00 54.75 100 ASN A N 1
ATOM 790 C CA . ASN A 1 100 ? -13.158 5.226 6.622 1.00 54.75 100 ASN A CA 1
ATOM 791 C C . ASN A 1 100 ? -14.578 4.590 6.375 1.00 54.75 100 ASN A C 1
ATOM 793 O O . ASN A 1 100 ? -15.177 4.866 5.335 1.00 54.75 100 ASN A O 1
ATOM 797 N N . PRO A 1 101 ? -15.122 3.676 7.221 1.00 46.72 101 PRO A N 1
ATOM 798 C CA . PRO A 1 101 ? -16.406 2.960 7.007 1.00 46.72 101 PRO A CA 1
ATOM 799 C C . PRO A 1 101 ? -17.726 3.540 7.615 1.00 46.72 101 PRO A C 1
ATOM 801 O O . PRO A 1 101 ? -17.798 3.858 8.800 1.00 46.72 101 PRO A O 1
ATOM 804 N N . SER A 1 102 ? -18.852 3.518 6.865 1.00 47.38 102 SER A N 1
ATOM 805 C CA . SER A 1 102 ? -20.216 3.825 7.393 1.00 47.38 102 SER A CA 1
ATOM 806 C C . SER A 1 102 ? -20.994 2.573 7.763 1.00 47.38 102 SER A C 1
ATOM 808 O O . SER A 1 102 ? -21.089 1.634 6.973 1.00 47.38 102 SER A O 1
ATOM 810 N N . ARG A 1 103 ? -21.677 2.625 8.909 1.00 51.47 103 ARG A N 1
ATOM 811 C CA . ARG A 1 103 ? -22.642 1.603 9.333 1.00 51.47 103 ARG A CA 1
ATOM 812 C C . ARG A 1 103 ? -24.013 1.698 8.648 1.00 51.47 103 ARG A C 1
ATOM 814 O O . ARG A 1 103 ? -24.768 0.739 8.755 1.00 51.47 103 ARG A O 1
ATOM 821 N N . GLN A 1 104 ? -24.331 2.785 7.930 1.00 56.16 104 GLN A N 1
ATOM 822 C CA . GLN A 1 104 ? -25.659 3.005 7.317 1.00 56.16 104 GLN A CA 1
ATOM 823 C C . GLN A 1 104 ? -26.105 1.872 6.376 1.00 56.16 104 GLN A C 1
ATOM 825 O O . GLN A 1 104 ? -27.300 1.641 6.245 1.00 56.16 104 GLN A O 1
ATOM 830 N N . ASP A 1 105 ? -25.162 1.142 5.769 1.00 66.50 105 ASP A N 1
ATOM 831 C CA . ASP A 1 105 ? -25.468 0.038 4.849 1.00 66.50 105 ASP A CA 1
ATOM 832 C C . ASP A 1 105 ? -25.265 -1.358 5.471 1.00 66.50 105 ASP A C 1
ATOM 834 O O . ASP A 1 105 ? -25.319 -2.367 4.768 1.00 66.50 105 ASP A O 1
ATOM 838 N N . GLY A 1 106 ? -24.975 -1.464 6.774 1.00 72.06 106 GLY A N 1
ATOM 839 C CA . GLY A 1 106 ? -24.746 -2.753 7.447 1.00 72.06 106 GLY A CA 1
ATOM 840 C C . GLY A 1 106 ? -23.544 -3.552 6.912 1.00 72.06 106 GLY A C 1
ATOM 841 O O . GLY A 1 106 ? -23.599 -4.783 6.850 1.00 72.06 106 GLY A O 1
ATOM 842 N N . CYS A 1 107 ? -22.484 -2.867 6.475 1.00 74.06 107 CYS A N 1
ATOM 843 C CA . CYS A 1 107 ? -21.212 -3.487 6.091 1.00 74.06 107 CYS A CA 1
ATOM 844 C C . CYS A 1 107 ? -20.360 -3.791 7.338 1.00 74.06 107 CYS A C 1
ATOM 846 O O . CYS A 1 107 ? -20.185 -2.921 8.192 1.00 74.06 107 CYS A O 1
ATOM 848 N N . ASN A 1 108 ? -19.807 -5.002 7.438 1.00 76.31 108 ASN A N 1
ATOM 849 C CA . ASN A 1 108 ? -19.058 -5.488 8.606 1.00 76.31 108 ASN A CA 1
ATOM 850 C C . ASN A 1 108 ? -17.591 -5.010 8.619 1.00 76.31 108 ASN A C 1
ATOM 852 O O . ASN A 1 108 ? -16.649 -5.796 8.535 1.00 76.31 108 ASN A O 1
ATOM 856 N N . VAL A 1 109 ? -17.384 -3.696 8.687 1.00 69.75 109 VAL A N 1
ATOM 857 C CA . VAL A 1 109 ? -16.040 -3.097 8.722 1.00 69.75 109 VAL A CA 1
ATOM 858 C C . VAL A 1 109 ? -15.681 -2.752 10.157 1.00 69.75 109 VAL A C 1
ATOM 860 O O . VAL A 1 109 ? -16.444 -2.031 10.779 1.00 69.75 109 VAL A O 1
ATOM 863 N N . GLN A 1 110 ? -14.557 -3.242 10.681 1.00 73.38 110 GLN A N 1
ATOM 864 C CA . GLN A 1 110 ? -14.174 -3.169 12.100 1.00 73.38 110 GLN A CA 1
ATOM 865 C C . GLN A 1 110 ? -13.039 -2.182 12.408 1.00 73.38 110 GLN A C 1
ATOM 867 O O . GLN A 1 110 ? -12.659 -2.035 13.567 1.00 73.38 110 GLN A O 1
ATOM 872 N N . GLY A 1 111 ? -12.522 -1.473 11.399 1.00 69.56 111 GLY A N 1
ATOM 873 C CA . GLY A 1 111 ? -11.884 -0.186 11.658 1.00 69.56 111 GLY A CA 1
ATOM 874 C C . GLY A 1 111 ? -11.055 0.421 10.540 1.00 69.56 111 GLY A C 1
ATOM 875 O O . GLY A 1 111 ? -11.183 0.027 9.380 1.00 69.56 111 GLY A O 1
ATOM 876 N N . TYR A 1 112 ? -10.261 1.426 10.915 1.00 73.69 112 TYR A N 1
ATOM 877 C CA . TYR A 1 112 ? -9.508 2.300 10.019 1.00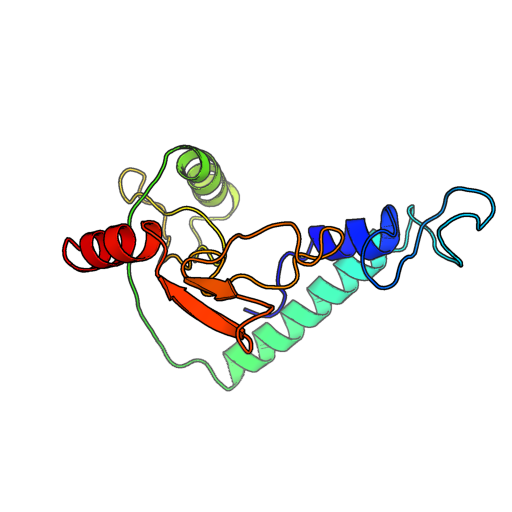 73.69 112 TYR A CA 1
ATOM 878 C C . TYR A 1 112 ? -8.124 2.661 10.580 1.00 73.69 112 TYR A C 1
ATOM 880 O O . TYR A 1 112 ? -8.016 3.093 11.728 1.00 73.69 112 TYR A O 1
ATOM 888 N N . PHE A 1 113 ? -7.096 2.572 9.735 1.00 76.69 113 PHE A N 1
ATOM 889 C CA . PHE A 1 113 ? -5.771 3.151 9.947 1.00 76.69 113 PHE A CA 1
ATOM 890 C C . PHE A 1 113 ? -5.453 4.159 8.828 1.00 76.69 113 PHE A C 1
ATOM 892 O O . PHE A 1 113 ? -5.600 3.867 7.642 1.00 76.69 113 PHE A O 1
ATOM 899 N N . ALA A 1 114 ? -5.034 5.369 9.204 1.00 76.12 114 ALA A N 1
ATOM 900 C CA . ALA A 1 114 ? -4.681 6.419 8.251 1.00 76.12 114 ALA A CA 1
ATOM 901 C C . ALA A 1 114 ? -3.246 6.232 7.733 1.00 76.12 114 ALA A C 1
ATOM 903 O O . ALA A 1 114 ? -2.312 6.170 8.538 1.00 76.12 114 ALA A O 1
ATOM 904 N N . TRP A 1 115 ? -3.063 6.206 6.406 1.00 77.94 115 TRP A N 1
ATOM 905 C CA . TRP A 1 115 ? -1.729 6.315 5.809 1.00 77.94 115 TRP A CA 1
ATOM 906 C C . TRP A 1 115 ? -1.363 7.805 5.693 1.00 77.94 115 TRP A C 1
ATOM 908 O O . TRP A 1 115 ? -2.065 8.543 5.007 1.00 77.94 115 TRP A O 1
ATOM 918 N N . SER A 1 116 ? -0.325 8.311 6.355 1.00 84.50 116 SER A N 1
ATOM 919 C CA . SER A 1 116 ? 0.621 7.628 7.254 1.00 84.50 116 SER A CA 1
ATOM 920 C C . SER A 1 116 ? 0.823 8.390 8.565 1.00 84.50 116 SER A C 1
ATOM 922 O O . SER A 1 116 ? 0.398 9.533 8.724 1.00 84.50 116 SER A O 1
ATOM 924 N N . LEU A 1 117 ? 1.474 7.768 9.554 1.00 86.44 117 LEU A N 1
ATOM 925 C CA . LEU A 1 117 ? 1.787 8.450 10.816 1.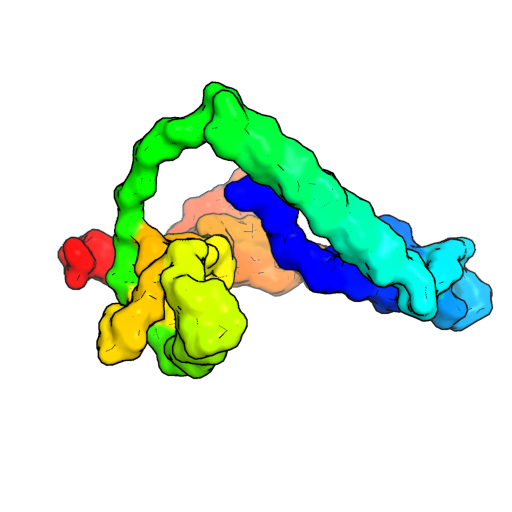00 86.44 117 LEU A CA 1
ATOM 926 C C . LEU A 1 117 ? 2.820 9.573 10.607 1.00 86.44 117 LEU A C 1
ATOM 928 O O . LEU A 1 117 ? 2.664 10.661 11.160 1.00 86.44 117 LEU A O 1
ATOM 932 N N . LEU A 1 118 ? 3.852 9.313 9.799 1.00 90.94 118 LEU A N 1
ATOM 933 C CA . LEU A 1 118 ? 5.001 10.187 9.546 1.00 90.94 118 LEU A CA 1
ATOM 934 C C . LEU A 1 118 ? 5.255 10.310 8.036 1.00 90.94 118 LEU A C 1
ATOM 936 O O . LEU A 1 118 ? 5.108 9.322 7.315 1.00 90.94 118 LEU A O 1
ATOM 940 N N . ASP A 1 119 ? 5.727 11.472 7.577 1.00 89.12 119 ASP A N 1
ATOM 941 C CA . ASP A 1 119 ? 6.308 11.594 6.231 1.00 89.12 119 ASP A CA 1
ATOM 942 C C . ASP A 1 119 ? 7.460 10.589 6.064 1.00 89.12 119 ASP A C 1
ATOM 944 O O . ASP A 1 119 ? 8.356 10.504 6.907 1.00 89.12 119 ASP A O 1
ATOM 948 N N . ASN A 1 120 ? 7.425 9.807 4.988 1.00 86.88 120 ASN A N 1
ATOM 949 C CA . ASN A 1 120 ? 8.307 8.662 4.772 1.00 86.88 120 ASN A CA 1
ATOM 950 C C . ASN A 1 120 ? 8.727 8.563 3.290 1.00 86.88 120 ASN A C 1
ATOM 952 O O . ASN A 1 120 ? 8.523 9.508 2.531 1.00 86.88 120 ASN A O 1
ATOM 956 N N . TRP A 1 121 ? 9.398 7.476 2.903 1.00 87.12 121 TRP A N 1
ATOM 957 C CA . TRP A 1 121 ? 9.887 7.276 1.537 1.00 87.12 121 TRP A CA 1
ATOM 958 C C . TRP A 1 121 ? 8.790 6.639 0.674 1.00 87.12 121 TRP A C 1
ATOM 960 O O . TRP A 1 121 ? 8.515 5.448 0.793 1.00 87.12 121 TRP A O 1
ATOM 970 N N . GLU A 1 122 ? 8.166 7.437 -0.188 1.00 85.88 122 GLU A N 1
ATOM 971 C CA . GLU A 1 122 ? 7.000 7.043 -0.981 1.00 85.88 122 GLU A CA 1
ATOM 972 C C . GLU A 1 122 ? 7.424 6.456 -2.339 1.00 85.88 122 GLU A C 1
ATOM 974 O O . GLU A 1 122 ? 7.327 7.103 -3.385 1.00 85.88 122 GLU A O 1
ATOM 979 N N . TRP A 1 123 ? 7.943 5.224 -2.313 1.00 86.38 123 TRP A N 1
ATOM 980 C CA . TRP A 1 123 ? 8.275 4.418 -3.498 1.00 86.38 123 TRP A CA 1
ATOM 981 C C . TRP A 1 123 ? 9.062 5.207 -4.566 1.00 86.38 123 TRP A C 1
ATOM 983 O O . TRP A 1 123 ? 10.055 5.869 -4.259 1.00 86.38 123 TRP A O 1
ATOM 993 N N . ALA A 1 124 ? 8.620 5.178 -5.828 1.00 78.81 124 ALA A N 1
ATOM 994 C CA . ALA A 1 124 ? 9.260 5.887 -6.938 1.00 78.81 124 ALA A CA 1
ATOM 995 C C . ALA A 1 124 ? 9.262 7.429 -6.801 1.00 78.81 124 ALA A C 1
ATOM 997 O O . ALA A 1 124 ? 10.042 8.093 -7.481 1.00 78.81 124 ALA A O 1
ATOM 998 N N . ALA A 1 125 ? 8.433 8.013 -5.924 1.00 75.00 125 ALA A N 1
ATOM 999 C CA . ALA A 1 125 ? 8.437 9.449 -5.623 1.00 75.00 125 ALA A CA 1
ATOM 1000 C C . ALA A 1 125 ? 9.413 9.828 -4.487 1.00 75.00 125 ALA A C 1
ATOM 1002 O O . ALA A 1 125 ? 9.707 11.014 -4.285 1.00 75.00 125 ALA A O 1
ATOM 1003 N N . GLY A 1 126 ? 9.923 8.845 -3.737 1.00 84.56 126 GLY A N 1
ATOM 1004 C CA . GLY A 1 126 ? 10.833 9.042 -2.613 1.00 84.56 126 GLY A CA 1
ATOM 1005 C C . GLY A 1 126 ? 10.300 10.044 -1.584 1.00 84.56 126 GLY A C 1
ATOM 1006 O O . GLY A 1 126 ? 9.147 9.980 -1.173 1.00 84.56 126 GLY A O 1
ATOM 1007 N N . TYR A 1 127 ? 11.132 11.001 -1.172 1.00 86.56 127 TYR A N 1
ATOM 1008 C CA . TYR A 1 127 ? 10.776 12.005 -0.156 1.00 86.56 127 TYR A CA 1
ATOM 1009 C C . TYR A 1 127 ? 10.044 13.249 -0.702 1.00 86.56 127 TYR A C 1
ATOM 1011 O O . TYR A 1 127 ? 9.906 14.247 0.011 1.00 86.56 127 TYR A O 1
ATOM 1019 N N . THR A 1 128 ? 9.605 13.233 -1.968 1.00 81.62 128 THR A N 1
ATOM 1020 C CA . THR A 1 128 ? 8.887 14.375 -2.572 1.00 81.62 128 THR A CA 1
ATOM 1021 C C . THR A 1 128 ? 7.407 14.416 -2.183 1.00 81.62 128 THR A C 1
ATOM 1023 O O . THR A 1 128 ? 6.845 15.499 -2.027 1.00 81.62 128 THR A O 1
ATOM 1026 N N . SER A 1 129 ? 6.785 13.252 -1.969 1.00 81.31 129 SER A N 1
ATOM 1027 C CA . SER A 1 129 ? 5.414 13.124 -1.463 1.00 81.31 129 SER A CA 1
ATOM 1028 C C . SER A 1 129 ? 5.379 12.983 0.061 1.00 81.31 129 SER A C 1
ATOM 1030 O O . SER A 1 129 ? 6.309 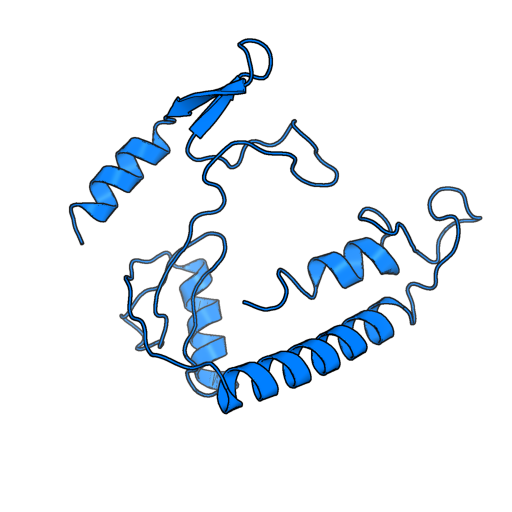12.465 0.673 1.00 81.31 129 SER A O 1
ATOM 1032 N N . ARG A 1 130 ? 4.321 13.506 0.700 1.00 84.81 130 ARG A N 1
ATOM 1033 C CA . ARG A 1 130 ? 4.275 13.738 2.160 1.00 84.81 130 ARG A CA 1
ATOM 1034 C C . ARG A 1 130 ? 2.916 13.411 2.785 1.00 84.81 130 ARG A C 1
ATOM 1036 O O . ARG A 1 130 ? 2.176 14.300 3.217 1.00 84.81 130 ARG A O 1
ATOM 1043 N N . PHE A 1 131 ? 2.607 12.117 2.846 1.00 83.75 131 PHE A N 1
ATOM 1044 C CA . PHE A 1 131 ? 1.343 11.573 3.364 1.00 83.75 131 PHE A CA 1
ATOM 1045 C C . PHE A 1 131 ? 1.224 11.527 4.901 1.00 83.75 131 PHE A C 1
ATOM 1047 O O . PHE A 1 131 ? 0.182 11.136 5.423 1.00 83.75 131 PHE A O 1
ATOM 1054 N N . GLY A 1 132 ? 2.253 11.935 5.651 1.00 86.31 132 GLY A N 1
ATOM 1055 C CA . GLY A 1 132 ? 2.257 11.831 7.108 1.00 86.31 132 GLY A CA 1
ATOM 1056 C C . GLY A 1 132 ? 1.262 12.760 7.802 1.00 86.31 132 GLY A C 1
ATOM 1057 O O . GLY A 1 132 ? 1.113 13.921 7.420 1.00 86.31 132 GLY A O 1
ATOM 1058 N N . LEU A 1 133 ? 0.659 12.304 8.900 1.00 88.44 133 LEU A N 1
ATOM 1059 C CA . LEU A 1 133 ? 0.020 13.172 9.893 1.00 88.44 133 LEU A CA 1
ATOM 1060 C C . LEU A 1 133 ? 1.062 14.094 10.553 1.00 88.44 133 LEU A C 1
ATOM 1062 O O . LEU A 1 133 ? 0.811 15.282 10.749 1.00 88.44 133 LEU A O 1
ATOM 1066 N N . TYR A 1 134 ? 2.259 13.576 10.834 1.00 92.81 134 TYR A N 1
ATOM 1067 C CA . TYR A 1 134 ? 3.408 14.372 11.260 1.00 92.81 134 TYR A CA 1
ATOM 1068 C C . TYR A 1 134 ? 4.343 14.656 10.080 1.00 92.81 134 TYR A C 1
ATOM 1070 O O . TYR A 1 134 ? 4.729 13.757 9.332 1.00 92.81 134 TYR A O 1
ATOM 1078 N N . PHE A 1 135 ? 4.734 15.921 9.951 1.00 93.19 135 PHE A N 1
ATOM 1079 C CA . PHE A 1 135 ? 5.815 16.364 9.083 1.00 93.19 135 PHE A CA 1
ATOM 1080 C C . PHE A 1 135 ? 7.163 15.904 9.647 1.00 93.19 135 PHE A C 1
ATOM 1082 O O . PHE A 1 135 ? 7.382 15.970 10.861 1.00 93.19 135 PHE A O 1
ATOM 1089 N N . ILE A 1 136 ? 8.056 15.464 8.759 1.00 93.38 136 ILE A N 1
ATOM 1090 C CA . ILE A 1 136 ? 9.465 15.201 9.071 1.00 93.38 136 ILE A CA 1
ATOM 1091 C C . ILE A 1 136 ? 10.329 16.269 8.408 1.00 93.38 136 ILE A C 1
ATOM 1093 O O . ILE A 1 136 ? 10.316 16.406 7.179 1.00 93.38 136 ILE A O 1
ATOM 1097 N N . ASP A 1 137 ? 11.101 16.987 9.219 1.00 92.31 137 ASP A N 1
ATOM 1098 C CA . ASP A 1 137 ? 12.168 17.851 8.726 1.00 92.31 137 ASP A CA 1
ATOM 1099 C C . ASP A 1 137 ? 13.433 17.015 8.486 1.00 92.31 137 ASP A C 1
ATOM 1101 O O . ASP A 1 137 ? 14.015 16.466 9.421 1.00 92.31 137 ASP A O 1
ATOM 1105 N N . TYR A 1 138 ? 13.849 16.887 7.224 1.00 89.62 138 TYR A N 1
ATOM 1106 C CA . TYR A 1 138 ? 15.033 16.106 6.853 1.00 89.62 138 TYR A CA 1
ATOM 1107 C C . TYR A 1 138 ? 16.360 16.843 7.114 1.00 89.62 138 TYR A C 1
ATOM 1109 O O . TYR A 1 138 ? 17.408 16.205 7.081 1.00 89.62 138 TYR A O 1
ATOM 1117 N N . ASN A 1 139 ? 16.319 18.146 7.416 1.00 92.88 139 ASN A N 1
ATOM 1118 C CA . ASN A 1 139 ? 17.489 18.970 7.725 1.00 92.88 139 ASN A CA 1
ATOM 1119 C C . ASN A 1 139 ? 17.683 19.117 9.248 1.00 92.88 139 ASN A C 1
ATOM 1121 O O . ASN A 1 139 ? 18.800 19.016 9.749 1.00 92.88 139 ASN A O 1
ATOM 1125 N N . ASP A 1 140 ? 16.596 19.286 10.004 1.00 93.25 140 ASP A N 1
ATOM 1126 C CA . ASP A 1 140 ? 16.583 19.346 11.476 1.00 93.25 140 ASP A CA 1
ATOM 1127 C C . ASP A 1 140 ? 16.509 17.935 12.092 1.00 93.25 140 ASP A C 1
ATOM 1129 O O . ASP A 1 140 ? 15.532 17.565 12.736 1.00 93.25 140 ASP A O 1
ATOM 1133 N N . ASN A 1 141 ? 17.536 17.109 11.849 1.00 93.25 141 ASN A N 1
ATOM 1134 C CA . ASN A 1 141 ? 17.742 15.787 12.471 1.00 93.25 141 ASN A CA 1
ATOM 1135 C C . ASN A 1 141 ? 16.486 14.876 12.514 1.00 93.25 141 ASN A C 1
ATOM 1137 O O . ASN A 1 141 ? 16.171 14.251 13.531 1.00 93.25 141 ASN A O 1
ATOM 1141 N N . LEU A 1 142 ? 15.732 14.819 11.409 1.00 91.12 142 LEU A N 1
ATOM 1142 C CA . LEU A 1 142 ? 14.475 14.067 11.293 1.00 91.12 142 LEU A CA 1
ATOM 1143 C C . LEU A 1 142 ? 13.395 14.502 12.308 1.00 91.12 142 LEU A C 1
ATOM 1145 O O . LEU A 1 142 ? 12.590 13.667 12.730 1.00 91.12 142 LEU A O 1
ATOM 1149 N N . LYS A 1 143 ? 13.355 15.761 12.767 1.00 93.94 143 LYS A N 1
ATOM 1150 C CA . LYS A 1 143 ? 12.420 16.193 13.822 1.00 93.94 143 LYS A CA 1
ATOM 1151 C C . LYS A 1 143 ? 10.959 16.141 13.352 1.00 93.94 143 LYS A C 1
ATOM 1153 O O . LYS A 1 143 ? 10.635 16.394 12.192 1.00 93.94 143 LYS A O 1
ATOM 1158 N N . ARG A 1 144 ? 10.077 15.732 14.274 1.00 95.69 144 ARG A N 1
ATOM 1159 C CA . ARG A 1 144 ? 8.648 15.459 14.042 1.00 95.69 144 ARG A CA 1
ATOM 1160 C C . ARG A 1 144 ? 7.816 16.680 14.430 1.00 95.69 144 ARG A C 1
ATOM 1162 O O . ARG A 1 144 ? 7.858 17.092 15.586 1.00 95.69 144 ARG A O 1
ATOM 1169 N N . TYR A 1 145 ? 6.993 17.176 13.511 1.00 94.44 145 TYR A N 1
ATOM 1170 C CA . TYR A 1 145 ? 6.080 18.298 13.750 1.00 94.44 145 TYR A CA 1
ATOM 1171 C C . TYR A 1 145 ? 4.635 17.900 13.392 1.00 94.44 145 TYR A C 1
ATOM 1173 O O . TYR A 1 145 ? 4.413 17.374 12.301 1.00 94.44 145 TYR A O 1
ATOM 1181 N N . PRO A 1 146 ? 3.631 18.092 14.268 1.00 94.75 146 PRO A N 1
ATOM 1182 C CA . PRO A 1 146 ? 2.247 17.736 13.950 1.00 94.75 146 PRO A CA 1
ATOM 1183 C C . PRO A 1 146 ? 1.671 18.676 12.879 1.00 94.75 146 PRO A C 1
ATOM 1185 O O . PRO A 1 146 ? 1.729 19.894 13.035 1.00 94.75 146 PRO A O 1
ATOM 1188 N N . LYS A 1 147 ? 1.082 18.128 11.808 1.00 93.06 147 LYS A N 1
ATOM 1189 C CA . LYS A 1 147 ? 0.305 18.917 10.834 1.00 93.06 147 LYS A CA 1
ATOM 1190 C C . LYS A 1 147 ? -1.123 19.139 11.356 1.00 93.06 147 LYS A C 1
ATOM 1192 O O . LYS A 1 147 ? -1.595 18.397 12.214 1.00 93.06 147 LYS A O 1
ATOM 1197 N N . ASN A 1 148 ? -1.867 20.080 10.768 1.00 90.31 148 ASN A N 1
ATOM 1198 C CA . ASN A 1 148 ? -3.270 20.376 11.128 1.00 90.31 148 ASN A CA 1
ATOM 1199 C C . ASN A 1 148 ? -4.195 19.134 11.121 1.00 90.31 148 ASN A C 1
ATOM 1201 O O . ASN A 1 148 ? -5.174 19.075 11.867 1.00 90.31 148 ASN A O 1
ATOM 1205 N N . SER A 1 149 ? -3.876 18.124 10.304 1.00 86.25 149 SER A N 1
ATOM 1206 C CA . SER A 1 149 ? -4.569 16.832 10.262 1.00 86.25 149 SER A CA 1
ATOM 1207 C C . SER A 1 149 ? -4.483 16.052 11.580 1.00 86.25 149 SER A C 1
ATOM 1209 O O . SER A 1 149 ? -5.447 15.377 11.930 1.00 86.25 149 SER A O 1
ATOM 1211 N N . VAL A 1 150 ? -3.400 16.189 12.357 1.00 90.88 150 VAL A N 1
ATOM 1212 C CA . VAL A 1 150 ? -3.269 15.600 13.703 1.00 90.88 150 VAL A CA 1
ATOM 1213 C C . VAL A 1 150 ? -4.332 16.157 14.643 1.00 90.88 150 VAL A C 1
ATOM 1215 O O . VAL A 1 150 ? -4.979 15.392 15.353 1.00 90.88 150 VAL A O 1
ATOM 1218 N N . ASP A 1 151 ? -4.550 17.472 14.649 1.00 89.38 151 ASP A N 1
ATOM 1219 C CA . ASP A 1 151 ? -5.508 18.095 15.568 1.00 89.38 151 ASP A CA 1
ATOM 1220 C C . ASP A 1 151 ? -6.962 17.910 15.124 1.00 89.38 151 ASP A C 1
ATOM 1222 O O . ASP A 1 151 ? -7.856 17.842 15.969 1.00 89.38 151 ASP A O 1
ATOM 1226 N N . TRP A 1 152 ? -7.207 17.727 13.823 1.00 86.31 152 TRP A N 1
ATOM 1227 C CA . TRP A 1 152 ? -8.482 17.197 13.335 1.00 86.31 152 TRP A CA 1
ATOM 1228 C C . TRP A 1 152 ? -8.704 15.746 13.794 1.00 86.31 152 TRP A C 1
ATOM 1230 O O . TRP A 1 152 ? -9.754 15.437 14.356 1.00 86.31 152 TRP A O 1
ATOM 1240 N N . PHE A 1 153 ? -7.705 14.869 13.653 1.00 84.88 153 PHE A N 1
ATOM 1241 C CA . PHE A 1 153 ? -7.814 13.457 14.039 1.00 84.88 153 PHE A CA 1
ATOM 1242 C C . PHE A 1 153 ? -7.970 13.277 15.561 1.00 84.88 153 PHE A C 1
ATOM 1244 O O . PHE A 1 153 ? -8.802 12.494 16.009 1.00 84.88 153 PHE A O 1
ATOM 1251 N N . LYS A 1 154 ? -7.265 14.076 16.378 1.00 86.19 154 LYS A N 1
ATOM 1252 C CA . LYS A 1 154 ? -7.472 14.151 17.839 1.00 86.19 154 LYS A CA 1
ATOM 1253 C C . LYS A 1 154 ? -8.895 14.573 18.215 1.00 86.19 154 LYS A C 1
ATOM 1255 O O . LYS A 1 154 ? -9.398 14.109 19.233 1.00 86.19 154 LYS A O 1
ATOM 1260 N N . LYS A 1 155 ? -9.526 15.473 17.448 1.00 85.44 155 LYS A N 1
ATOM 1261 C CA . LYS A 1 155 ? -10.924 15.880 17.672 1.00 85.44 155 LYS A CA 1
ATOM 1262 C C . LYS A 1 155 ? -11.877 14.747 17.296 1.00 85.44 155 LYS A C 1
ATOM 1264 O O . LYS A 1 155 ? -12.705 14.392 18.123 1.00 85.44 155 LYS A O 1
ATOM 1269 N N . LEU A 1 156 ? -11.680 14.125 16.129 1.00 80.19 156 LEU A N 1
ATOM 1270 C CA . LEU A 1 156 ? -12.452 12.965 15.665 1.00 80.19 156 LEU A CA 1
ATOM 1271 C C . LEU A 1 156 ? -12.453 11.820 16.695 1.00 80.19 156 LEU A C 1
ATOM 1273 O O . LEU A 1 156 ? -13.513 11.320 17.058 1.00 80.19 156 LEU A O 1
ATOM 1277 N N . LEU A 1 157 ? -11.274 11.448 17.207 1.00 79.69 157 LEU A N 1
ATOM 1278 C CA . LEU A 1 157 ? -11.112 10.396 18.221 1.00 79.69 157 LEU A CA 1
ATOM 1279 C C . LEU A 1 157 ? -11.710 10.749 19.594 1.00 79.69 157 LEU A C 1
ATOM 1281 O O . LEU A 1 157 ? -11.909 9.855 20.409 1.00 79.69 157 LEU A O 1
ATOM 1285 N N . LYS A 1 158 ? -11.975 12.032 19.871 1.00 78.25 158 LYS A N 1
ATOM 1286 C CA . LYS A 1 158 ? -12.649 12.505 21.095 1.00 78.25 158 LYS A CA 1
ATOM 1287 C C . LYS A 1 158 ? -14.161 12.691 20.923 1.00 78.25 158 LYS A C 1
ATOM 1289 O O . LYS A 1 158 ? -14.830 13.047 21.887 1.00 78.25 158 LYS A O 1
ATOM 1294 N N . SER A 1 159 ? -14.686 12.488 19.715 1.00 63.84 159 SER A N 1
ATOM 1295 C CA . SER A 1 159 ? -16.109 12.605 19.370 1.00 63.84 159 SER A CA 1
ATOM 1296 C C . SER A 1 159 ? -16.737 11.266 18.950 1.00 63.84 159 SER A C 1
ATOM 1298 O O . SER A 1 159 ? -17.746 11.269 18.247 1.00 63.84 159 SER A O 1
ATOM 1300 N N . ALA A 1 160 ? -16.105 10.146 19.314 1.00 54.81 160 ALA A N 1
ATOM 1301 C CA . ALA A 1 160 ? -16.451 8.780 18.913 1.00 54.81 160 ALA A CA 1
ATOM 1302 C C . ALA A 1 160 ? -16.705 7.878 20.133 1.00 54.81 160 ALA A C 1
ATOM 1304 O O . ALA A 1 160 ? -16.109 8.168 21.194 1.00 54.81 160 ALA A O 1
#

Sequence (160 aa):
MTFNEPHTFAIQGYDVGLEAPGRCSILLRLFCRAGNSATEPYVVAHNVLLSHATVSDIYRKKYKASSIWLYIVPQGIRRLMNYIKQKYGNPVVIITENGNPSRQDGCNVQGYFAWSLLDNWEWAAGYTSRFGLYFIDYNDNLKRYPKNSVDWFKKLLKSA

Radius of gyration: 19.57 Å; chains: 1; bounding box: 43×44×47 Å